Protein AF-A0A531L756-F1 (afdb_monomer_lite)

Structure (mmCIF, N/CA/C/O backbone):
data_AF-A0A531L756-F1
#
_entry.id   AF-A0A531L756-F1
#
loop_
_atom_site.group_PDB
_atom_site.id
_atom_site.type_symbol
_atom_site.label_atom_id
_atom_site.label_alt_id
_atom_site.label_comp_id
_atom_site.label_asym_id
_atom_site.label_entity_id
_atom_site.label_seq_id
_atom_site.pdbx_PDB_ins_code
_atom_site.Cartn_x
_atom_site.Cartn_y
_atom_site.Cartn_z
_atom_site.occupancy
_atom_site.B_iso_or_equiv
_atom_site.auth_seq_id
_atom_site.auth_comp_id
_atom_site.auth_asym_id
_atom_site.auth_atom_id
_atom_site.pdbx_PDB_model_num
ATOM 1 N N . GLY A 1 1 ? 31.153 -0.494 -8.918 1.00 75.88 1 GLY A N 1
ATOM 2 C CA . GLY A 1 1 ? 31.488 -1.679 -9.733 1.00 75.88 1 GLY A CA 1
ATOM 3 C C . GLY A 1 1 ? 30.294 -2.169 -10.527 1.00 75.88 1 GLY A C 1
ATOM 4 O O . GLY A 1 1 ? 30.307 -2.051 -11.740 1.00 75.88 1 GLY A O 1
ATOM 5 N N . TYR A 1 2 ? 29.250 -2.652 -9.847 1.00 81.06 2 TYR A N 1
ATOM 6 C CA . TYR A 1 2 ? 28.075 -3.278 -10.470 1.00 81.06 2 TYR A CA 1
ATOM 7 C C . TYR A 1 2 ? 27.358 -2.422 -11.533 1.00 81.06 2 TYR A C 1
ATOM 9 O O . TYR A 1 2 ? 27.098 -2.909 -12.623 1.00 81.06 2 TYR A O 1
ATOM 17 N N . ILE A 1 3 ? 27.128 -1.128 -11.275 1.00 80.00 3 ILE A N 1
ATOM 18 C CA . ILE A 1 3 ? 26.482 -0.232 -12.257 1.00 80.00 3 ILE A CA 1
ATOM 19 C C . ILE A 1 3 ? 27.326 -0.075 -13.533 1.00 80.00 3 ILE A C 1
ATOM 21 O O . ILE A 1 3 ? 26.791 -0.128 -14.631 1.00 80.00 3 ILE A O 1
ATOM 25 N N . ILE A 1 4 ? 28.651 0.051 -13.404 1.00 83.56 4 ILE A N 1
ATOM 26 C CA . ILE A 1 4 ? 29.558 0.151 -14.561 1.00 83.56 4 ILE A CA 1
ATOM 27 C C . ILE A 1 4 ? 29.550 -1.159 -15.361 1.00 83.56 4 ILE A C 1
ATOM 29 O O . ILE A 1 4 ? 29.521 -1.125 -16.584 1.00 83.56 4 ILE A O 1
ATOM 33 N N . TYR A 1 5 ? 29.520 -2.310 -14.682 1.00 85.50 5 TYR A N 1
ATOM 34 C CA . TYR A 1 5 ? 29.393 -3.616 -15.332 1.00 85.50 5 TYR A CA 1
ATOM 35 C C . TYR A 1 5 ? 28.082 -3.745 -16.130 1.00 85.50 5 TYR A C 1
ATOM 37 O O . TYR A 1 5 ? 28.117 -4.205 -17.269 1.00 85.50 5 TYR A O 1
ATOM 45 N N . LEU A 1 6 ? 26.948 -3.289 -15.581 1.00 83.19 6 LEU A N 1
ATOM 46 C CA . LEU A 1 6 ? 25.656 -3.284 -16.284 1.00 83.19 6 LEU A CA 1
ATOM 47 C C . LEU A 1 6 ? 25.657 -2.372 -17.518 1.00 83.19 6 LEU A C 1
ATOM 49 O O . LEU A 1 6 ? 25.156 -2.777 -18.561 1.00 83.19 6 LEU A O 1
ATOM 53 N N . ILE A 1 7 ? 26.278 -1.190 -17.421 1.00 81.56 7 ILE A N 1
ATOM 54 C CA . ILE A 1 7 ? 26.412 -0.250 -18.548 1.00 81.56 7 ILE A CA 1
ATOM 55 C C . ILE A 1 7 ? 27.275 -0.853 -19.664 1.00 81.56 7 ILE A C 1
ATOM 57 O O . ILE A 1 7 ? 26.930 -0.779 -20.838 1.00 81.56 7 ILE A O 1
ATOM 61 N N . VAL A 1 8 ? 28.398 -1.491 -19.314 1.00 83.94 8 VAL A N 1
ATOM 62 C CA . VAL A 1 8 ? 29.300 -2.111 -20.302 1.00 83.94 8 VAL A CA 1
ATOM 63 C C . VAL A 1 8 ? 28.673 -3.349 -20.953 1.00 83.94 8 VAL A C 1
ATOM 65 O O . VAL A 1 8 ? 28.942 -3.629 -22.117 1.00 83.94 8 VAL A O 1
ATOM 68 N N . THR A 1 9 ? 27.828 -4.085 -20.228 1.00 85.25 9 THR A N 1
ATOM 69 C CA . THR A 1 9 ? 27.108 -5.258 -20.756 1.00 85.25 9 THR A CA 1
ATOM 70 C C . THR A 1 9 ? 25.798 -4.902 -21.468 1.00 85.25 9 THR A C 1
ATOM 72 O O . THR A 1 9 ? 25.145 -5.801 -21.997 1.00 85.25 9 THR A O 1
ATOM 75 N N . GLY A 1 10 ? 25.412 -3.619 -21.509 1.00 73.81 10 GLY A N 1
ATOM 76 C CA . GLY A 1 10 ? 24.162 -3.150 -22.121 1.00 73.81 10 GLY A CA 1
ATOM 77 C C . GLY A 1 10 ? 22.898 -3.681 -21.433 1.00 73.81 10 GLY A C 1
ATOM 78 O O . GLY A 1 10 ? 21.836 -3.731 -22.045 1.00 73.81 10 GLY A O 1
ATOM 79 N N . GLN A 1 11 ? 23.022 -4.133 -20.183 1.00 75.94 11 GLN A N 1
ATOM 80 C CA . GLN A 1 11 ? 21.929 -4.627 -19.332 1.00 75.94 11 GLN A CA 1
ATOM 81 C C . GLN A 1 11 ? 21.411 -3.529 -18.391 1.00 75.94 11 GLN A C 1
ATOM 83 O O . GLN A 1 11 ? 20.701 -3.798 -17.422 1.00 75.94 11 GLN A O 1
ATOM 88 N N . ASP A 1 12 ? 21.823 -2.285 -18.608 1.00 75.69 12 ASP A N 1
ATOM 89 C CA . ASP A 1 12 ? 21.364 -1.165 -17.814 1.00 75.69 12 ASP A CA 1
ATOM 90 C C . ASP A 1 12 ? 19.990 -0.666 -18.303 1.00 75.69 12 ASP A C 1
ATOM 92 O O . ASP A 1 12 ? 19.703 -0.586 -19.493 1.00 75.69 12 ASP A O 1
ATOM 96 N N . HIS A 1 13 ? 19.125 -0.317 -17.352 1.00 75.31 13 HIS A N 1
ATOM 97 C CA . HIS A 1 13 ? 17.761 0.162 -17.609 1.00 75.31 13 HIS A CA 1
ATOM 98 C C . HIS A 1 13 ? 17.637 1.692 -17.497 1.00 75.31 13 HIS A C 1
ATOM 100 O O . HIS A 1 13 ? 16.560 2.207 -17.209 1.00 75.31 13 HIS A O 1
ATOM 106 N N . PHE A 1 14 ? 18.749 2.421 -17.641 1.00 71.56 14 PHE A N 1
ATOM 107 C CA . PHE A 1 14 ? 18.778 3.885 -17.519 1.00 71.56 14 PHE A CA 1
ATOM 108 C C . PHE A 1 14 ? 19.421 4.579 -18.724 1.00 71.56 14 PHE A C 1
ATOM 110 O O . PHE A 1 14 ? 18.977 5.664 -19.094 1.00 71.56 14 PHE A O 1
ATOM 117 N N . VAL A 1 15 ? 20.467 3.991 -19.311 1.00 69.06 15 VAL A N 1
ATOM 118 C CA . VAL A 1 15 ? 21.233 4.538 -20.443 1.00 69.06 15 VAL A CA 1
ATOM 119 C C . VAL A 1 15 ? 20.936 3.762 -21.732 1.00 69.06 15 VAL A C 1
ATOM 121 O O . VAL A 1 15 ? 20.812 4.385 -22.783 1.00 69.06 15 VAL A O 1
ATOM 124 N N . ALA A 1 16 ? 20.780 2.435 -21.666 1.00 66.19 16 ALA A N 1
ATOM 125 C CA . ALA A 1 16 ? 20.505 1.569 -22.817 1.00 66.19 16 ALA A CA 1
ATOM 126 C C . ALA A 1 16 ? 19.004 1.314 -23.093 1.00 66.19 16 ALA A C 1
ATOM 128 O O . ALA A 1 16 ? 18.659 0.783 -24.150 1.00 66.19 16 ALA A O 1
ATOM 129 N N . SER A 1 17 ? 18.103 1.683 -22.176 1.00 69.75 17 SER A N 1
ATOM 130 C CA . SER A 1 17 ? 16.648 1.469 -22.286 1.00 69.75 17 SER A CA 1
ATOM 131 C C . SER A 1 17 ? 15.895 2.586 -23.016 1.00 69.75 17 SER A C 1
ATOM 133 O O . SER A 1 17 ? 16.421 3.665 -23.291 1.00 69.75 17 SER A O 1
ATOM 135 N N . SER A 1 18 ? 14.612 2.339 -23.303 1.00 78.94 18 SER A N 1
ATOM 136 C CA . SER A 1 18 ? 13.724 3.330 -23.911 1.00 78.94 18 SER A CA 1
ATOM 137 C C . SER A 1 18 ? 13.472 4.526 -22.980 1.00 78.94 18 SER A C 1
ATOM 139 O O . SER A 1 18 ? 13.461 4.395 -21.753 1.00 78.94 18 SER A O 1
ATOM 141 N N . LEU A 1 19 ? 13.198 5.701 -23.560 1.00 81.00 19 LEU A N 1
ATOM 142 C CA . LEU A 1 19 ? 12.846 6.913 -22.803 1.00 81.00 19 LEU A CA 1
ATOM 143 C C . LEU A 1 19 ? 11.614 6.695 -21.897 1.00 81.00 19 LEU A C 1
ATOM 145 O O . LEU A 1 19 ? 11.482 7.334 -20.853 1.00 81.00 19 LEU A O 1
ATOM 149 N N . SER A 1 20 ? 10.726 5.778 -22.293 1.00 83.50 20 SER A N 1
ATOM 150 C CA . SER A 1 20 ? 9.536 5.378 -21.543 1.00 83.50 20 SER A CA 1
ATOM 151 C C . SER A 1 20 ? 9.881 4.649 -20.245 1.00 83.50 20 SER A C 1
ATOM 153 O O . SER A 1 20 ? 9.291 4.959 -19.212 1.00 83.50 20 SER A O 1
ATOM 155 N N . ASP A 1 21 ? 10.862 3.745 -20.261 1.00 84.94 21 ASP A N 1
ATOM 156 C CA . ASP A 1 21 ? 11.267 2.988 -19.069 1.00 84.94 21 ASP A CA 1
ATOM 157 C C . ASP A 1 21 ? 11.898 3.912 -18.027 1.00 84.94 21 ASP A C 1
ATOM 159 O O . ASP A 1 21 ? 11.534 3.880 -16.851 1.00 84.94 21 ASP A O 1
ATOM 163 N N . THR A 1 22 ? 12.771 4.819 -18.471 1.00 86.00 22 THR A N 1
ATOM 164 C CA . THR A 1 22 ? 13.379 5.833 -17.602 1.00 86.00 22 THR A CA 1
ATOM 165 C C . THR A 1 22 ? 12.318 6.753 -16.992 1.00 86.00 22 THR A C 1
ATOM 167 O O . THR A 1 22 ? 12.380 7.062 -15.800 1.00 86.00 22 THR A O 1
ATOM 170 N N . ALA A 1 23 ? 11.306 7.158 -17.768 1.00 88.44 23 ALA A N 1
ATOM 171 C CA . ALA A 1 23 ? 10.198 7.966 -17.261 1.00 88.44 23 ALA A CA 1
ATOM 172 C C . ALA A 1 23 ? 9.356 7.214 -16.213 1.00 88.44 23 ALA A C 1
ATOM 174 O O . ALA A 1 23 ? 9.004 7.796 -15.186 1.00 88.44 23 ALA A O 1
ATOM 175 N N . LEU A 1 24 ? 9.075 5.923 -16.429 1.00 89.06 24 LEU A N 1
ATOM 176 C CA . LEU A 1 24 ? 8.375 5.073 -15.460 1.00 89.06 2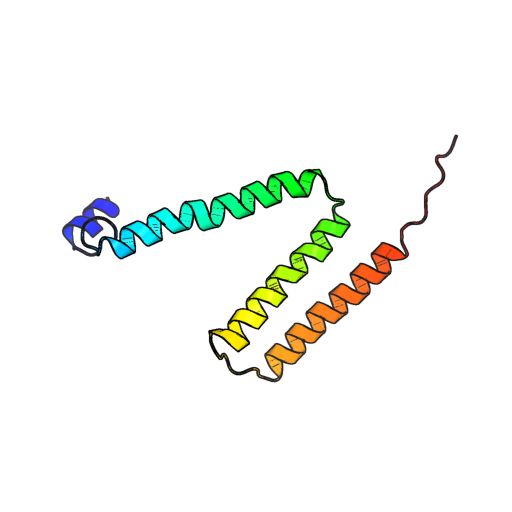4 LEU A CA 1
ATOM 177 C C . LEU A 1 24 ? 9.186 4.904 -14.168 1.00 89.06 24 LEU A C 1
ATOM 179 O O . LEU A 1 24 ? 8.634 5.061 -13.080 1.00 89.06 24 LEU A O 1
ATOM 183 N N . LEU A 1 25 ? 10.497 4.662 -14.273 1.00 88.56 25 LEU A N 1
ATOM 184 C CA . LEU A 1 25 ? 11.397 4.525 -13.122 1.00 88.56 25 LEU A CA 1
ATOM 185 C C . LEU A 1 25 ? 11.458 5.803 -12.280 1.00 88.56 25 LEU A C 1
ATOM 187 O O . LEU A 1 25 ? 11.372 5.737 -11.053 1.00 88.56 25 LEU A O 1
ATOM 191 N N . ILE A 1 26 ? 11.556 6.970 -12.924 1.00 89.94 26 ILE A N 1
ATOM 192 C CA . ILE A 1 26 ? 11.481 8.262 -12.230 1.00 89.94 26 ILE A CA 1
ATOM 193 C C . ILE A 1 26 ? 10.089 8.443 -11.605 1.00 89.94 26 ILE A C 1
ATOM 195 O O . ILE A 1 26 ? 9.987 8.874 -10.456 1.00 89.94 26 ILE A O 1
ATOM 199 N N . GLY A 1 27 ? 9.025 8.069 -12.322 1.00 92.12 27 GLY A N 1
ATOM 200 C CA . GLY A 1 27 ? 7.631 8.163 -11.878 1.00 92.12 27 GLY A CA 1
ATOM 201 C C . GLY A 1 27 ? 7.292 7.312 -10.648 1.00 92.12 27 GLY A C 1
ATOM 202 O O . GLY A 1 27 ? 6.482 7.740 -9.823 1.00 92.12 27 GLY A O 1
ATOM 203 N N . CYS A 1 28 ? 7.952 6.165 -10.455 1.00 91.50 28 CYS A N 1
ATOM 204 C CA . CYS A 1 28 ? 7.792 5.327 -9.259 1.00 91.50 28 CYS A CA 1
ATOM 205 C C . CYS A 1 28 ? 8.052 6.100 -7.955 1.00 91.50 28 CYS A C 1
ATOM 207 O O . CYS A 1 28 ? 7.383 5.852 -6.946 1.00 91.50 28 CYS A O 1
ATOM 209 N N . GLY A 1 29 ? 8.984 7.061 -7.977 1.00 93.94 29 GLY A N 1
ATOM 210 C CA . GLY A 1 29 ? 9.305 7.911 -6.832 1.00 93.94 29 GLY A CA 1
ATOM 211 C C . GLY A 1 29 ? 8.093 8.727 -6.367 1.00 93.94 29 GLY A C 1
ATOM 212 O O . GLY A 1 29 ? 7.587 8.470 -5.274 1.00 93.94 29 GLY A O 1
ATOM 213 N N . PRO A 1 30 ? 7.579 9.671 -7.177 1.00 95.62 30 PRO A N 1
ATOM 214 C CA . PRO A 1 30 ? 6.386 10.450 -6.852 1.00 95.62 30 PRO A CA 1
ATOM 215 C C . PRO A 1 30 ? 5.149 9.597 -6.554 1.00 95.62 30 PRO A C 1
ATOM 217 O O . PRO A 1 30 ? 4.461 9.867 -5.570 1.00 95.62 30 PRO A O 1
ATOM 220 N N . VAL A 1 31 ? 4.892 8.547 -7.346 1.00 95.38 31 VAL A N 1
ATOM 221 C CA . VAL A 1 31 ? 3.740 7.645 -7.153 1.00 95.38 31 VAL A CA 1
ATOM 222 C C . VAL A 1 31 ? 3.753 6.996 -5.766 1.00 95.38 31 VAL A C 1
ATOM 224 O O . VAL A 1 31 ? 2.692 6.786 -5.189 1.00 95.38 31 VAL A O 1
ATOM 227 N N . THR A 1 32 ? 4.933 6.735 -5.197 1.00 93.00 32 THR A N 1
ATOM 228 C CA . THR A 1 32 ? 5.069 6.156 -3.852 1.00 93.00 32 THR A CA 1
ATOM 229 C C . THR A 1 32 ? 5.154 7.228 -2.764 1.00 93.00 32 THR A C 1
ATOM 231 O O . THR A 1 32 ? 4.494 7.136 -1.729 1.00 93.00 32 THR A O 1
ATOM 234 N N . ALA A 1 33 ? 5.958 8.269 -2.983 1.00 94.81 33 ALA A N 1
ATOM 235 C CA . ALA A 1 33 ? 6.236 9.294 -1.985 1.00 94.81 33 ALA A CA 1
ATOM 236 C C . ALA A 1 33 ? 5.007 10.159 -1.678 1.00 94.81 33 ALA A C 1
ATOM 238 O O . ALA A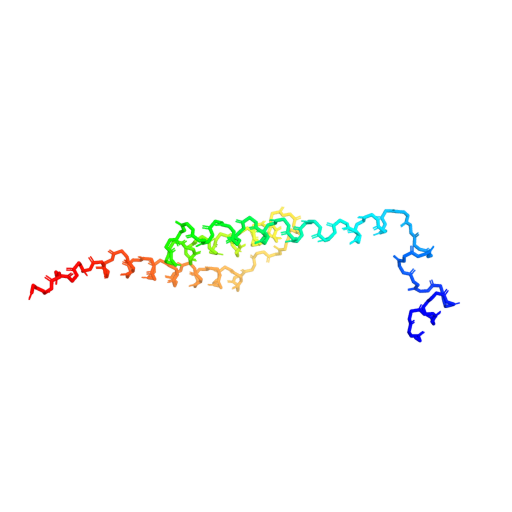 1 33 ? 4.764 10.476 -0.516 1.00 94.81 33 ALA A O 1
ATOM 239 N N . ILE A 1 34 ? 4.207 10.519 -2.688 1.00 95.81 34 ILE A N 1
ATOM 240 C CA . ILE A 1 34 ? 3.047 11.401 -2.504 1.00 95.81 34 ILE A CA 1
ATOM 241 C C . ILE A 1 34 ? 1.991 10.753 -1.591 1.00 95.81 34 ILE A C 1
ATOM 243 O O . ILE A 1 34 ? 1.640 11.378 -0.586 1.00 95.81 34 ILE A O 1
ATOM 247 N N . PRO A 1 35 ? 1.513 9.514 -1.839 1.00 89.94 35 PRO A N 1
ATOM 248 C CA . PRO A 1 35 ? 0.571 8.858 -0.934 1.00 89.94 35 PRO A CA 1
ATOM 249 C C . PRO A 1 35 ? 1.120 8.689 0.484 1.00 89.94 35 PRO A C 1
ATOM 251 O O . PRO A 1 35 ? 0.385 8.908 1.445 1.00 89.94 35 PRO A O 1
ATOM 254 N N . LEU A 1 36 ? 2.407 8.351 0.631 1.00 91.94 36 LEU A N 1
ATOM 255 C CA . LEU A 1 36 ? 3.040 8.203 1.945 1.00 91.94 36 LEU A CA 1
ATOM 256 C C . LEU A 1 36 ? 3.095 9.527 2.715 1.00 91.94 36 LEU A C 1
ATOM 258 O O . LEU A 1 36 ? 2.803 9.549 3.910 1.00 91.94 36 LEU A O 1
ATOM 262 N N . LEU A 1 37 ? 3.422 10.632 2.042 1.00 94.19 37 LE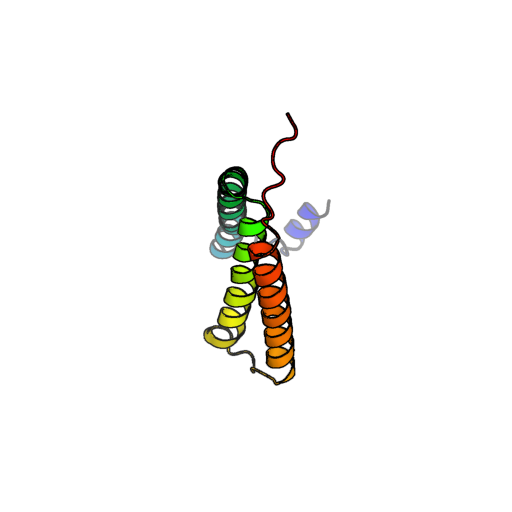U A N 1
ATOM 263 C CA . LEU A 1 37 ? 3.424 11.965 2.647 1.00 94.19 37 LEU A CA 1
ATOM 264 C C . LEU A 1 37 ? 2.010 12.388 3.058 1.00 94.19 37 LEU A C 1
ATOM 266 O O . LEU A 1 37 ? 1.808 12.819 4.194 1.00 94.19 37 LEU A O 1
ATOM 270 N N . LEU A 1 38 ? 1.019 12.210 2.176 1.00 90.62 38 LEU A N 1
ATOM 271 C CA . LEU A 1 38 ? -0.389 12.497 2.472 1.00 90.62 38 LEU A CA 1
ATOM 272 C C . LEU A 1 38 ? -0.898 11.670 3.659 1.00 90.62 38 LEU A C 1
ATOM 274 O O . LEU A 1 38 ? -1.523 12.218 4.568 1.00 90.62 38 LEU A O 1
ATOM 278 N N . PHE A 1 39 ? -0.581 10.374 3.691 1.00 87.50 39 PHE A N 1
ATOM 279 C CA . PHE A 1 39 ? -0.892 9.501 4.818 1.00 87.50 39 PHE A CA 1
ATOM 280 C C . PHE A 1 39 ? -0.207 9.977 6.102 1.00 87.50 39 PHE A C 1
ATOM 282 O O . PHE A 1 39 ? -0.861 10.077 7.134 1.00 87.50 39 PHE A O 1
ATOM 289 N N . GLY A 1 40 ? 1.081 10.327 6.048 1.00 88.38 40 GLY A N 1
ATOM 290 C CA . GLY A 1 40 ? 1.834 10.818 7.202 1.00 88.38 40 GLY A CA 1
ATOM 291 C C . GLY A 1 40 ? 1.261 12.110 7.792 1.00 88.38 40 GLY A C 1
ATOM 292 O O . GLY A 1 40 ? 1.231 12.268 9.014 1.00 88.38 40 GLY A O 1
ATOM 293 N N . PHE A 1 41 ? 0.758 13.018 6.952 1.00 90.19 41 PHE A N 1
ATOM 294 C CA . PHE A 1 41 ? 0.047 14.209 7.416 1.00 90.19 41 PHE A CA 1
ATOM 295 C C . PHE A 1 41 ? -1.336 13.867 7.982 1.00 90.19 41 PHE A C 1
ATOM 297 O O . PHE A 1 41 ? -1.651 14.289 9.093 1.00 90.19 41 PHE A O 1
ATOM 304 N N . GLY A 1 42 ? -2.136 13.062 7.278 1.00 84.38 42 GLY A N 1
ATOM 305 C CA . GLY A 1 42 ? -3.484 12.677 7.712 1.00 84.38 42 GLY A CA 1
ATOM 306 C C . GLY A 1 42 ? -3.504 11.834 8.990 1.00 84.38 42 GLY A C 1
ATOM 307 O O . GLY A 1 42 ? -4.359 12.030 9.852 1.00 84.38 42 GLY A O 1
ATOM 308 N N . ALA A 1 43 ? -2.522 10.950 9.175 1.00 85.62 43 ALA A N 1
ATOM 309 C CA . ALA A 1 43 ? -2.400 10.088 10.347 1.00 85.62 43 ALA A CA 1
ATOM 310 C C . ALA A 1 43 ? -2.240 10.881 11.654 1.00 85.62 43 ALA A C 1
ATOM 312 O O . ALA A 1 43 ? -2.692 10.427 12.700 1.00 85.62 43 ALA A O 1
ATOM 313 N N . LYS A 1 44 ? -1.662 12.089 11.610 1.00 85.12 44 LYS A N 1
ATOM 314 C CA . LYS A 1 44 ? -1.545 12.961 12.792 1.00 85.12 44 LYS A CA 1
ATOM 315 C C . LYS A 1 44 ? -2.889 13.537 13.248 1.00 85.12 44 LYS A C 1
ATOM 317 O O . LYS A 1 44 ? -3.009 13.938 14.401 1.00 85.12 44 LYS A O 1
ATOM 322 N N . LEU A 1 45 ? -3.880 13.598 12.356 1.00 83.25 45 LEU A N 1
ATOM 323 C CA . LEU A 1 45 ? -5.203 14.171 12.623 1.00 83.25 45 LEU A CA 1
ATOM 324 C C . LEU A 1 45 ? -6.253 13.103 12.966 1.00 83.25 45 LEU A C 1
ATOM 326 O O . LEU A 1 45 ? -7.342 13.435 13.435 1.00 83.25 45 LEU A O 1
ATOM 330 N N . LEU A 1 46 ? -5.949 11.824 12.738 1.00 83.19 46 LEU A N 1
ATOM 331 C CA . LEU A 1 46 ? -6.883 10.721 12.925 1.00 83.19 46 LEU A CA 1
ATOM 332 C C . LEU A 1 46 ? -6.560 9.928 14.191 1.00 83.19 46 LEU A C 1
ATOM 334 O O . LEU A 1 46 ? -5.408 9.735 14.571 1.00 83.19 46 LEU A O 1
ATOM 338 N N . ARG A 1 47 ? -7.602 9.406 14.842 1.00 80.50 47 ARG A N 1
ATOM 339 C CA . ARG A 1 47 ? -7.419 8.436 15.928 1.00 80.50 47 ARG A CA 1
ATOM 340 C C . ARG A 1 47 ? -6.830 7.150 15.345 1.00 80.50 47 ARG A C 1
ATOM 342 O O . ARG A 1 47 ? -7.260 6.717 14.277 1.00 80.50 47 ARG A O 1
ATOM 349 N N . LEU A 1 48 ? -5.924 6.499 16.080 1.00 77.75 48 LEU A N 1
ATOM 350 C CA . LEU A 1 48 ? -5.267 5.240 15.677 1.00 77.75 48 LEU A CA 1
ATOM 351 C C . LEU A 1 48 ? -6.260 4.182 15.170 1.00 77.75 48 LEU A C 1
ATOM 353 O O . LEU A 1 48 ? -6.012 3.443 14.225 1.00 77.75 48 LEU A O 1
ATOM 357 N N . SER A 1 49 ? -7.422 4.157 15.795 1.00 76.69 49 SER A N 1
ATOM 358 C CA . SER A 1 49 ? -8.494 3.220 15.536 1.00 76.69 49 SER A CA 1
ATOM 359 C C . SER A 1 49 ? -9.273 3.528 14.242 1.00 76.69 49 SER A C 1
ATOM 361 O O . SER A 1 49 ? -9.668 2.612 13.527 1.00 76.69 49 SER A O 1
ATOM 363 N N . THR A 1 50 ? -9.387 4.804 13.853 1.00 78.56 50 THR A N 1
ATOM 364 C CA . THR A 1 50 ? -9.874 5.217 12.523 1.00 78.56 50 THR A CA 1
ATOM 365 C C . THR A 1 50 ? -8.865 4.863 11.433 1.00 78.56 50 THR A C 1
ATOM 367 O O . THR A 1 50 ? -9.257 4.357 10.386 1.00 78.56 50 THR A O 1
ATOM 370 N N . ILE A 1 51 ? -7.568 5.073 11.691 1.00 83.06 51 ILE A N 1
ATOM 371 C CA . ILE A 1 51 ? -6.489 4.715 10.755 1.00 83.06 51 ILE A CA 1
ATOM 372 C C . ILE A 1 51 ? -6.512 3.212 10.468 1.00 83.06 51 ILE A C 1
ATOM 374 O O . ILE A 1 51 ? -6.467 2.817 9.306 1.00 83.06 51 ILE A O 1
ATOM 378 N N . GLY A 1 52 ? -6.644 2.390 11.514 1.00 77.56 52 GLY A N 1
ATOM 379 C CA . GLY A 1 52 ? -6.746 0.938 11.385 1.00 77.56 52 GLY A CA 1
ATOM 380 C C . GLY A 1 52 ? -7.893 0.514 10.470 1.00 77.56 52 GLY A C 1
ATOM 381 O O . GLY A 1 52 ? -7.668 -0.275 9.563 1.00 77.56 52 GLY A O 1
ATOM 382 N N . ILE A 1 53 ? -9.089 1.092 10.634 1.00 77.31 53 ILE A N 1
ATOM 383 C CA . ILE A 1 53 ? -10.242 0.804 9.762 1.00 77.31 53 ILE A CA 1
ATOM 384 C C . ILE A 1 53 ? -9.967 1.233 8.312 1.00 77.31 53 ILE A C 1
ATOM 386 O O . ILE A 1 53 ? -10.240 0.470 7.387 1.00 77.31 53 ILE A O 1
ATOM 390 N N . MET A 1 54 ? -9.390 2.420 8.091 1.00 81.31 54 MET A N 1
ATOM 391 C CA . MET A 1 54 ? -9.098 2.911 6.737 1.00 81.31 54 MET A CA 1
ATOM 392 C C . MET A 1 54 ? -8.075 2.048 5.990 1.00 81.31 54 MET A C 1
ATOM 394 O O . MET A 1 54 ? -8.167 1.919 4.771 1.00 81.31 54 MET A O 1
ATOM 398 N N . GLN A 1 55 ? -7.133 1.412 6.692 1.00 81.81 55 GLN A N 1
ATOM 399 C CA . GLN A 1 55 ? -6.151 0.526 6.062 1.00 81.81 55 GLN A CA 1
ATOM 400 C C . GLN A 1 55 ? -6.779 -0.726 5.434 1.00 81.81 55 GLN A C 1
ATOM 402 O O . GLN A 1 55 ? -6.206 -1.263 4.491 1.00 81.81 55 GLN A O 1
ATOM 407 N N . TYR A 1 56 ? -7.976 -1.150 5.855 1.00 77.06 56 TYR A N 1
ATOM 408 C CA . TYR A 1 56 ? -8.684 -2.280 5.233 1.00 77.06 56 TYR A CA 1
ATOM 409 C C . TYR A 1 56 ? -9.298 -1.956 3.862 1.00 77.06 56 TYR A C 1
ATOM 411 O O . TYR A 1 56 ? -9.680 -2.860 3.114 1.00 77.06 56 TYR A O 1
ATOM 419 N N . ILE A 1 57 ? -9.328 -0.679 3.474 1.00 82.62 57 ILE A N 1
ATOM 420 C CA . ILE A 1 57 ? -9.686 -0.285 2.109 1.00 82.62 57 ILE A CA 1
ATOM 421 C C . ILE A 1 57 ? -8.614 -0.782 1.125 1.00 82.62 57 ILE A C 1
ATOM 423 O O . ILE A 1 57 ? -8.954 -1.244 0.040 1.00 82.62 57 ILE A O 1
ATOM 427 N N . ALA A 1 58 ? -7.334 -0.768 1.514 1.00 86.00 58 ALA A N 1
ATOM 428 C CA . ALA A 1 58 ? -6.228 -1.192 0.657 1.00 86.00 58 ALA A CA 1
ATOM 429 C C . ALA A 1 58 ? -6.342 -2.653 0.168 1.00 86.00 58 ALA A C 1
ATOM 431 O O . ALA A 1 58 ? -6.354 -2.846 -1.049 1.00 86.00 58 ALA A O 1
ATOM 432 N N . PRO A 1 59 ? -6.495 -3.682 1.032 1.00 83.56 59 PRO A N 1
ATOM 433 C CA . PRO A 1 59 ? -6.671 -5.058 0.565 1.00 83.56 59 PRO A CA 1
ATOM 434 C C . PRO A 1 59 ? -7.946 -5.237 -0.271 1.00 83.56 59 PRO A C 1
ATOM 436 O O . PRO A 1 59 ? -7.956 -6.061 -1.180 1.00 83.56 59 PRO A O 1
ATOM 439 N N . THR A 1 60 ? -8.993 -4.437 -0.035 1.00 86.38 60 THR A N 1
ATOM 440 C CA . THR A 1 60 ? -10.215 -4.459 -0.856 1.00 86.38 60 THR A CA 1
ATOM 441 C C . THR A 1 60 ? -9.961 -3.912 -2.260 1.00 86.38 60 THR A C 1
ATOM 443 O O . THR A 1 60 ? -10.353 -4.539 -3.238 1.00 86.38 60 THR A O 1
ATOM 446 N N . ILE A 1 61 ? -9.264 -2.778 -2.381 1.00 89.62 61 ILE A N 1
ATOM 447 C CA . ILE A 1 61 ? -8.891 -2.206 -3.682 1.00 89.62 61 ILE A CA 1
ATOM 448 C C . ILE A 1 61 ? -7.970 -3.163 -4.443 1.00 89.62 61 ILE A C 1
ATOM 450 O O . ILE A 1 61 ? -8.212 -3.417 -5.618 1.00 89.62 61 ILE A O 1
ATOM 454 N N . VAL A 1 62 ? -6.955 -3.735 -3.787 1.00 88.25 62 VAL A N 1
ATOM 455 C CA . VAL A 1 62 ? -6.041 -4.706 -4.417 1.00 88.25 62 VAL A CA 1
ATOM 456 C C . VAL A 1 62 ? -6.805 -5.930 -4.920 1.00 88.25 62 VAL A C 1
ATOM 458 O O . VAL A 1 62 ? -6.589 -6.363 -6.049 1.00 88.25 62 VAL A O 1
ATOM 461 N N . PHE A 1 63 ? -7.738 -6.450 -4.122 1.00 86.06 63 PHE A N 1
ATOM 462 C CA . PHE A 1 63 ? -8.607 -7.550 -4.527 1.00 86.06 63 PHE A CA 1
ATOM 463 C C . PHE A 1 63 ? -9.468 -7.197 -5.751 1.00 86.06 63 PHE A C 1
ATOM 465 O O . PHE A 1 63 ? -9.515 -7.959 -6.714 1.00 86.06 63 PHE A O 1
ATOM 472 N N . LEU A 1 64 ? -10.112 -6.025 -5.746 1.00 88.62 64 LEU A N 1
ATOM 473 C CA . LEU A 1 64 ? -10.921 -5.565 -6.875 1.00 88.62 64 LEU A CA 1
ATOM 474 C C . LEU A 1 64 ? -10.078 -5.378 -8.138 1.00 88.62 64 LEU A C 1
ATOM 476 O O . LEU A 1 64 ? -10.521 -5.761 -9.212 1.00 88.62 64 LEU A O 1
ATOM 480 N N . ILE A 1 65 ? -8.862 -4.844 -8.022 1.00 89.94 65 ILE A N 1
ATOM 481 C CA . ILE A 1 65 ? -7.925 -4.731 -9.147 1.00 89.94 65 ILE A CA 1
ATOM 482 C C . ILE A 1 65 ? -7.562 -6.126 -9.680 1.00 89.94 65 ILE A C 1
ATOM 484 O O . ILE A 1 65 ? -7.620 -6.347 -10.887 1.00 89.94 65 ILE A O 1
ATOM 488 N N . ALA A 1 66 ? -7.246 -7.082 -8.803 1.00 87.19 66 ALA A N 1
ATOM 489 C CA . ALA A 1 66 ? -6.913 -8.449 -9.205 1.00 87.19 66 ALA A CA 1
ATOM 490 C C . ALA A 1 66 ? -8.048 -9.119 -9.999 1.00 87.19 66 ALA A C 1
ATOM 492 O O . ALA A 1 66 ? -7.810 -9.676 -11.068 1.00 87.19 66 ALA A O 1
ATOM 493 N N . VAL A 1 67 ? -9.289 -9.013 -9.521 1.00 86.88 67 VAL A N 1
ATOM 494 C CA . VAL A 1 67 ? -10.438 -9.679 -10.156 1.00 86.88 67 VAL A CA 1
ATOM 495 C C . VAL A 1 67 ? -10.969 -8.903 -11.364 1.00 86.88 67 VAL A C 1
ATOM 497 O O . VAL A 1 67 ? -11.237 -9.501 -12.401 1.00 86.88 67 VAL A O 1
ATOM 500 N N . LEU A 1 68 ? -11.137 -7.581 -11.256 1.00 89.44 68 LEU A N 1
ATOM 501 C CA . LEU A 1 68 ? -11.790 -6.771 -12.293 1.00 89.44 68 LEU A CA 1
ATOM 502 C C . LEU A 1 68 ? -10.837 -6.323 -13.405 1.00 89.44 68 LEU A C 1
ATOM 504 O O . LEU A 1 68 ? -11.276 -6.187 -14.542 1.00 89.44 68 LEU A O 1
ATOM 508 N N . ILE A 1 69 ? -9.567 -6.051 -13.082 1.00 91.06 69 ILE A N 1
ATOM 509 C CA . ILE A 1 69 ? -8.586 -5.531 -14.050 1.00 91.06 69 ILE A CA 1
ATOM 510 C C . ILE A 1 69 ? -7.699 -6.656 -14.575 1.00 91.06 69 ILE A C 1
ATOM 512 O O . ILE A 1 69 ? -7.552 -6.794 -15.786 1.00 91.06 69 ILE A O 1
ATOM 516 N N . PHE A 1 70 ? -7.118 -7.465 -13.685 1.00 88.31 70 PHE A N 1
ATOM 517 C CA . PHE A 1 70 ? -6.233 -8.562 -14.094 1.00 88.31 70 PHE A CA 1
ATOM 518 C C . PHE A 1 70 ? -6.981 -9.846 -14.470 1.00 88.31 70 PHE A C 1
ATOM 520 O O . PHE A 1 70 ? -6.387 -10.730 -15.081 1.00 88.31 70 PHE A O 1
ATOM 527 N N . GLY A 1 71 ? -8.278 -9.944 -14.154 1.00 84.75 71 GLY A N 1
ATOM 528 C CA . GLY A 1 71 ? -9.094 -11.110 -14.497 1.00 84.75 71 GLY A CA 1
ATOM 529 C C . GLY A 1 71 ? -8.653 -12.392 -13.789 1.00 84.75 71 GLY A C 1
ATOM 530 O O . GLY A 1 71 ? -8.927 -13.483 -14.286 1.00 84.75 71 GLY A O 1
ATOM 531 N N . GLU A 1 72 ? -7.953 -12.275 -12.655 1.00 83.06 72 GLU A N 1
ATOM 532 C CA . GLU A 1 72 ? -7.503 -13.425 -11.871 1.00 83.06 72 GLU A CA 1
ATOM 533 C C . GLU A 1 72 ? -8.710 -14.291 -11.473 1.00 83.06 72 GLU A C 1
ATOM 535 O O . GLU A 1 72 ? -9.717 -13.756 -10.985 1.00 83.06 72 GLU A O 1
ATOM 540 N N . PRO A 1 73 ? -8.642 -15.624 -11.664 1.00 80.81 73 PRO A N 1
ATOM 541 C CA . PRO A 1 73 ? -9.756 -16.504 -11.361 1.00 80.81 73 PRO A CA 1
ATOM 542 C C . PRO A 1 73 ? -10.114 -16.391 -9.880 1.00 80.81 73 PRO A C 1
ATOM 544 O O . PRO A 1 73 ? -9.337 -16.745 -8.988 1.00 80.81 73 PRO A O 1
ATOM 547 N N . PHE A 1 74 ? -11.327 -15.903 -9.621 1.00 78.75 74 PHE A N 1
ATOM 548 C CA . PHE A 1 74 ? -11.861 -15.797 -8.274 1.00 78.75 74 PHE A CA 1
ATOM 549 C C . PHE A 1 74 ? -12.237 -17.189 -7.757 1.00 78.75 74 PHE A C 1
ATOM 551 O O . PHE A 1 74 ? -13.363 -17.665 -7.908 1.00 78.75 74 PHE A O 1
ATOM 558 N N . GLY A 1 75 ? -11.243 -17.871 -7.195 1.00 84.31 75 GLY A N 1
ATOM 559 C CA . GLY A 1 75 ? -11.387 -19.190 -6.607 1.00 84.31 75 GLY A CA 1
ATOM 560 C C . GLY A 1 75 ? -11.988 -19.156 -5.202 1.00 84.31 75 GLY A C 1
ATOM 561 O O . GLY A 1 75 ? -12.027 -18.137 -4.507 1.00 84.31 75 GLY A O 1
ATOM 562 N N . SER A 1 76 ? -12.423 -20.330 -4.750 1.00 82.69 76 SER A N 1
ATOM 563 C CA . SER A 1 76 ? -13.001 -20.535 -3.419 1.00 82.69 76 SER A CA 1
ATOM 564 C C . SER A 1 76 ? -12.033 -20.135 -2.298 1.00 82.69 76 SER A C 1
ATOM 566 O O . SER A 1 76 ? -12.454 -19.597 -1.278 1.00 82.69 76 SER A O 1
ATOM 568 N N . THR A 1 77 ? -10.729 -20.339 -2.499 1.00 86.75 77 THR A N 1
ATOM 569 C CA . THR A 1 77 ? -9.686 -19.993 -1.524 1.00 86.75 77 THR A CA 1
ATOM 570 C C . THR A 1 77 ? -9.589 -18.483 -1.300 1.00 86.75 77 THR A C 1
ATOM 572 O O . THR A 1 77 ? -9.543 -18.038 -0.153 1.00 86.75 77 THR A O 1
ATOM 575 N N . GLN A 1 78 ? -9.610 -17.681 -2.371 1.00 84.00 78 GLN A N 1
ATOM 576 C CA . GLN A 1 78 ? -9.576 -16.218 -2.289 1.00 84.00 78 GLN A CA 1
ATOM 577 C C . GLN A 1 78 ? -10.846 -15.677 -1.622 1.00 84.00 78 GLN A C 1
ATOM 579 O O . GLN A 1 78 ? -10.762 -14.776 -0.790 1.00 84.00 78 GLN A O 1
ATOM 584 N N . ALA A 1 79 ? -12.007 -16.265 -1.929 1.00 83.88 79 ALA A N 1
ATOM 585 C CA . ALA A 1 79 ? -13.280 -15.904 -1.309 1.00 83.88 79 ALA A CA 1
ATOM 586 C C . ALA A 1 79 ? -13.280 -16.147 0.209 1.00 83.88 79 ALA A C 1
ATOM 588 O O . ALA A 1 79 ? -13.698 -15.280 0.977 1.00 83.88 79 ALA A O 1
ATOM 589 N N . ILE A 1 80 ? -12.767 -17.302 0.650 1.00 88.81 80 ILE A N 1
ATOM 590 C CA . ILE A 1 80 ? -12.650 -17.638 2.075 1.00 88.81 80 ILE A CA 1
ATOM 591 C C . ILE A 1 80 ? -11.673 -16.685 2.769 1.00 88.81 80 ILE A C 1
ATOM 593 O O . ILE A 1 80 ? -12.005 -16.132 3.816 1.00 88.81 80 ILE A O 1
ATOM 597 N N . ALA A 1 81 ? -10.497 -16.447 2.180 1.00 87.06 81 ALA A N 1
ATOM 598 C CA . ALA A 1 81 ? -9.510 -15.523 2.736 1.00 87.06 81 ALA A CA 1
ATOM 599 C C . ALA A 1 81 ? -10.085 -14.104 2.884 1.00 87.06 81 ALA A C 1
ATOM 601 O O . ALA A 1 81 ? -9.963 -13.492 3.945 1.00 87.06 81 ALA A O 1
ATOM 602 N N . PHE A 1 82 ? -10.780 -13.610 1.857 1.00 84.12 82 PHE A N 1
ATOM 603 C CA . PHE A 1 82 ? -11.437 -12.307 1.892 1.00 84.12 82 PHE A CA 1
ATOM 604 C C . PHE A 1 82 ? -12.534 -12.245 2.965 1.00 84.12 82 PHE A C 1
ATOM 606 O O . PHE A 1 82 ? -12.580 -11.295 3.748 1.00 84.12 82 PHE A O 1
ATOM 613 N N . GLY A 1 83 ? -13.366 -13.287 3.067 1.00 88.44 83 GLY A N 1
ATOM 614 C CA . GLY A 1 83 ? -14.395 -13.399 4.100 1.00 88.44 83 GLY A CA 1
ATOM 615 C C . GLY A 1 83 ? -13.823 -13.380 5.521 1.00 88.44 83 GLY A C 1
ATOM 616 O O . GLY A 1 83 ? -14.351 -12.679 6.382 1.00 88.44 83 GLY A O 1
ATOM 617 N N . LEU A 1 84 ? -12.711 -14.083 5.765 1.00 89.19 84 LEU A N 1
ATOM 618 C CA . LEU A 1 84 ? -12.030 -14.089 7.065 1.00 89.19 84 LEU A CA 1
ATOM 619 C C . LEU A 1 84 ? -11.476 -12.709 7.441 1.00 89.19 84 LEU A C 1
ATOM 621 O O . LEU A 1 84 ? -11.635 -12.284 8.587 1.00 89.19 84 LEU A O 1
ATOM 625 N N . ILE A 1 85 ? -10.876 -11.990 6.486 1.00 86.12 85 ILE A N 1
ATOM 626 C CA . ILE A 1 85 ? -10.375 -10.622 6.702 1.00 86.12 85 ILE A CA 1
ATOM 627 C C . ILE A 1 85 ? -11.525 -9.696 7.118 1.00 86.12 85 ILE A C 1
ATOM 629 O O . ILE A 1 85 ? -11.417 -8.974 8.111 1.00 86.12 85 ILE A O 1
ATOM 633 N N . TRP A 1 86 ? -12.651 -9.747 6.401 1.00 85.00 86 TRP A N 1
ATOM 634 C CA . TRP A 1 86 ? -13.817 -8.914 6.703 1.00 85.00 86 TRP A CA 1
ATOM 635 C C . TRP A 1 86 ? -14.510 -9.297 8.012 1.00 85.00 86 TRP A C 1
ATOM 637 O O . TRP A 1 86 ? -14.949 -8.413 8.748 1.00 85.00 86 TRP A O 1
ATOM 647 N N . ALA A 1 87 ? -14.564 -10.585 8.354 1.00 90.12 87 ALA A N 1
ATOM 648 C CA . ALA A 1 87 ? -15.093 -11.038 9.637 1.00 90.12 87 ALA A CA 1
ATOM 649 C C . ALA A 1 87 ? -14.247 -10.514 10.811 1.00 90.12 87 ALA A C 1
ATOM 651 O O . ALA A 1 87 ? -14.791 -9.940 11.757 1.00 90.12 87 ALA A O 1
ATOM 652 N N . ALA A 1 88 ? -12.918 -10.637 10.729 1.00 85.06 88 ALA A N 1
ATOM 653 C CA . ALA A 1 88 ? -12.005 -10.092 11.733 1.00 85.06 88 ALA A CA 1
ATOM 654 C C . ALA A 1 88 ? -12.157 -8.566 11.872 1.00 85.06 88 ALA A C 1
ATOM 656 O O . ALA A 1 88 ? -12.223 -8.047 12.990 1.00 85.06 88 ALA A O 1
ATOM 657 N N . LEU A 1 89 ? -12.295 -7.854 10.748 1.00 81.31 89 LEU A N 1
ATOM 658 C CA . LEU A 1 89 ? -12.535 -6.412 10.730 1.00 81.31 89 LEU A CA 1
ATOM 659 C C . LEU A 1 89 ? -13.859 -6.027 11.395 1.00 81.31 89 LEU A C 1
ATOM 661 O O . LEU A 1 89 ? -13.894 -5.076 12.179 1.00 81.31 89 LEU A O 1
ATOM 665 N N . ALA A 1 90 ? -14.944 -6.746 11.100 1.00 85.00 90 ALA A N 1
ATOM 666 C CA . ALA A 1 90 ? -16.256 -6.488 11.684 1.00 85.00 90 ALA A CA 1
ATOM 667 C C . ALA A 1 90 ? -16.223 -6.668 13.208 1.00 85.00 90 ALA A C 1
ATOM 669 O O . ALA A 1 90 ? 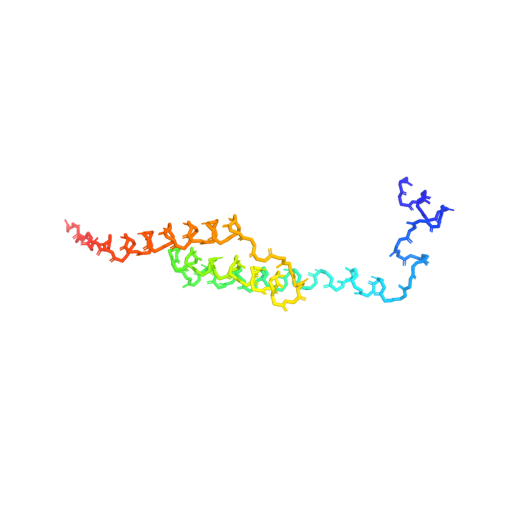-16.702 -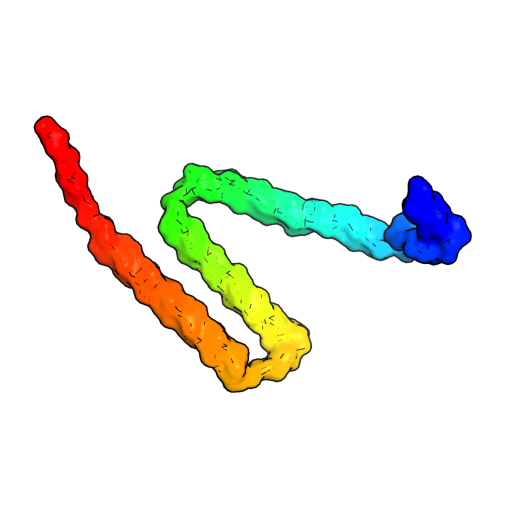5.802 13.941 1.00 85.00 90 ALA A O 1
ATOM 670 N N . ILE A 1 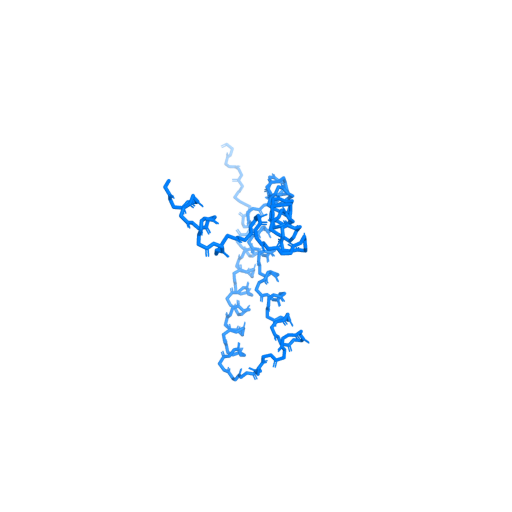91 ? -15.580 -7.739 13.687 1.00 86.12 91 ILE A N 1
ATOM 671 C CA . ILE A 1 91 ? -15.394 -8.008 15.119 1.00 86.12 91 ILE A CA 1
ATOM 672 C C . ILE A 1 91 ? -14.560 -6.902 15.778 1.00 86.12 91 ILE A C 1
ATOM 674 O O . ILE A 1 91 ? -14.959 -6.360 16.812 1.00 86.12 91 ILE A O 1
ATOM 678 N N . TYR A 1 92 ? -13.422 -6.535 15.181 1.00 78.94 92 TYR A N 1
ATOM 679 C CA . TYR A 1 92 ? -12.545 -5.492 15.715 1.00 78.94 92 TYR A CA 1
ATOM 680 C C . TYR A 1 92 ? -13.247 -4.131 15.775 1.00 78.94 92 TYR A C 1
ATOM 682 O O . TYR A 1 92 ? -13.230 -3.464 16.811 1.00 78.94 92 TYR A O 1
ATOM 690 N N . SER A 1 93 ? -13.926 -3.750 14.691 1.00 78.94 93 SER A N 1
ATOM 691 C CA . SER A 1 93 ? -14.692 -2.505 14.612 1.00 78.94 93 SER A CA 1
ATOM 692 C C . SER A 1 93 ? -15.792 -2.480 15.671 1.00 78.94 93 SER A C 1
ATOM 694 O O . SER A 1 93 ? -15.905 -1.514 16.422 1.00 78.94 93 SER A O 1
ATOM 696 N N . TRP A 1 94 ? -16.559 -3.565 15.808 1.00 82.88 94 TRP A N 1
ATOM 697 C CA . TRP A 1 94 ? -17.613 -3.679 16.817 1.00 82.88 94 TRP A CA 1
ATOM 698 C C . TRP A 1 94 ? -17.080 -3.533 18.249 1.00 82.88 94 TRP A C 1
ATOM 700 O O . TRP A 1 94 ? -17.636 -2.776 19.048 1.00 82.88 94 TRP A O 1
ATOM 710 N N . SER A 1 95 ? -15.970 -4.207 18.564 1.00 77.88 95 SER A N 1
ATOM 711 C CA . SER A 1 95 ? -15.292 -4.102 19.863 1.00 77.88 95 SER A CA 1
ATOM 712 C C . SER A 1 95 ? -14.831 -2.670 20.151 1.00 77.88 95 SER A C 1
ATOM 714 O O . SER A 1 95 ? -15.082 -2.130 21.228 1.00 77.88 95 SER A O 1
ATOM 716 N N . MET A 1 96 ? -14.240 -2.006 19.158 1.00 71.38 96 MET A N 1
ATOM 717 C CA . MET A 1 96 ? -13.781 -0.624 19.255 1.00 71.38 96 MET A CA 1
ATOM 718 C C . MET A 1 96 ? -14.924 0.372 19.520 1.00 71.38 96 MET A C 1
ATOM 720 O O . MET A 1 96 ? -14.742 1.318 20.290 1.00 71.38 96 MET A O 1
ATOM 724 N N . PHE A 1 97 ? -16.100 0.184 18.909 1.00 72.50 97 PHE A N 1
ATOM 725 C CA . PHE A 1 97 ? -17.267 1.032 19.180 1.00 72.50 97 PHE A CA 1
ATOM 726 C C . PHE A 1 97 ? -17.843 0.798 20.584 1.00 72.50 97 PHE A C 1
ATOM 728 O O . PHE A 1 97 ? -18.264 1.759 21.228 1.00 72.50 97 PHE A O 1
ATOM 735 N N . ARG A 1 98 ? -17.813 -0.446 21.086 1.00 73.44 98 ARG A N 1
ATOM 736 C CA . ARG A 1 98 ? -18.286 -0.809 22.436 1.00 73.44 98 ARG A CA 1
ATOM 737 C C . ARG A 1 98 ? -17.328 -0.413 23.562 1.00 73.44 98 ARG A C 1
ATOM 739 O O . ARG A 1 98 ? -17.792 -0.016 24.621 1.00 73.44 98 ARG A O 1
ATOM 746 N N . GLY A 1 99 ? -16.016 -0.478 23.343 1.00 60.78 99 GLY A N 1
ATOM 747 C CA . GLY A 1 99 ? -14.982 -0.210 24.353 1.00 60.78 99 GLY A CA 1
ATOM 748 C C . GLY A 1 99 ? -14.767 1.266 24.711 1.00 60.78 99 GLY A C 1
ATOM 749 O O . GLY A 1 99 ? -13.819 1.589 25.422 1.00 60.78 99 GLY A O 1
ATOM 750 N N . ARG A 1 100 ? -15.621 2.187 24.242 1.00 58.03 100 ARG A N 1
ATOM 751 C CA . ARG A 1 100 ? -15.577 3.615 24.606 1.00 58.03 100 ARG A CA 1
ATOM 752 C C . ARG A 1 100 ? -16.223 3.880 25.969 1.00 58.03 100 ARG A C 1
ATOM 754 O O . ARG A 1 100 ? -16.943 4.866 26.118 1.00 58.03 100 ARG A O 1
ATOM 761 N N . GLU A 1 101 ? -15.958 3.028 26.957 1.00 56.91 101 GLU A N 1
ATOM 762 C CA . GLU A 1 101 ? -16.231 3.367 28.350 1.00 56.91 101 GLU A CA 1
ATOM 763 C C . GLU A 1 101 ? -15.392 4.599 28.694 1.00 56.91 101 GLU A C 1
ATOM 765 O O . GLU A 1 101 ? -14.164 4.558 28.802 1.00 56.91 101 GLU A O 1
ATOM 770 N N . ILE A 1 102 ? -16.073 5.740 28.771 1.00 59.34 102 ILE A N 1
ATOM 771 C CA . ILE A 1 102 ? -15.523 6.998 29.251 1.00 59.34 102 ILE A CA 1
ATOM 772 C C . ILE A 1 102 ? -15.104 6.723 30.691 1.00 59.34 102 ILE A C 1
ATOM 774 O O . ILE A 1 102 ? -15.954 6.712 31.575 1.00 59.34 102 ILE A O 1
ATOM 778 N N . ARG A 1 103 ? -13.813 6.464 30.939 1.00 60.62 103 ARG A N 1
ATOM 779 C CA . ARG A 1 103 ? -13.290 6.478 32.307 1.00 60.62 103 ARG A CA 1
ATOM 780 C C . ARG A 1 103 ? -13.543 7.888 32.848 1.00 60.62 103 ARG A C 1
ATOM 782 O O . ARG A 1 103 ? -12.957 8.830 32.306 1.00 60.62 103 ARG A O 1
ATOM 789 N N . PRO A 1 104 ? -14.427 8.066 33.848 1.00 54.97 104 PRO A N 1
ATOM 790 C CA . PRO A 1 104 ? -14.621 9.374 34.437 1.00 54.97 104 PRO A CA 1
ATOM 791 C C . PRO A 1 104 ? -13.297 9.773 35.079 1.00 54.97 104 PRO A C 1
ATOM 793 O O . PRO A 1 104 ? -12.683 8.976 35.791 1.00 54.97 104 PRO A O 1
ATOM 796 N N . ALA A 1 105 ? -12.828 10.981 34.762 1.00 65.81 105 ALA A N 1
ATOM 797 C CA . ALA A 1 105 ? -11.650 11.550 35.393 1.00 65.81 105 ALA A CA 1
ATOM 798 C C . ALA A 1 105 ? -11.871 11.522 36.911 1.00 65.81 105 ALA A C 1
ATOM 800 O O . ALA A 1 105 ? -12.788 12.171 37.419 1.00 65.81 105 ALA A O 1
ATOM 801 N N . MET A 1 106 ? -11.080 10.703 37.608 1.00 68.69 106 MET A N 1
ATOM 802 C CA . MET A 1 106 ? -11.054 10.704 39.065 1.00 68.69 106 MET A CA 1
ATOM 803 C C . MET A 1 106 ? -10.547 12.086 39.494 1.00 68.69 106 MET A C 1
ATOM 805 O O . MET A 1 106 ? -9.488 12.513 39.030 1.00 68.69 106 MET A O 1
ATOM 809 N N . ARG A 1 107 ? -11.381 12.793 40.264 1.00 63.12 107 ARG A N 1
ATOM 810 C CA . ARG A 1 107 ? -11.112 14.121 40.828 1.00 63.12 107 ARG A CA 1
ATOM 811 C C . ARG A 1 107 ? -10.010 14.073 41.874 1.00 63.12 107 ARG A C 1
ATOM 813 O O . ARG A 1 107 ? -9.946 13.046 42.584 1.00 63.12 107 ARG A O 1
#

pLDDT: mean 82.05, std 8.83, range [54.97, 95.81]

Radius of gyration: 22.45 Å; chains: 1; bounding box: 50×35×65 Å

Secondary structure (DSSP, 8-state):
-HHHHHHHTT--SSSSS-HHHHHHHHHHHHHHHHHHHHHHHHHTTS-HHHHHHHHTHHHHHHHHIIIIIS-----HHHHHHHHHHHHHHHHHHHHHHHT--------

Foldseek 3Di:
DVQVVCVVVLVDQCVNHDPVSNVVVVVVCCVPVVVVVVCVVVVVVDDPLVVVLVVVVVVVVVVCCCCVVVVPPPDPVVVVVNVVSVVVSVVSNVCVVVPPPPPPPDD

Sequence (107 aa):
GYIIYLIVTGQDHFVASSLSDTALLIGCGPVTAIPLLLFGFGAKLLRLSTIGIMQYIAPTIVFLIAVLIFGEPFGSTQAIAFGLIWAALAIYSWSMFRGREIRPAMR

=== Feature glossary ===
Feature key, reading from the visual/contextual features back to the raw sequence:

Rendered structure images. Six rendered views show the 3D structure from the faces of a cube — i.e. along ±x, ±y, ±z. Rendering representation is drawn randomly per protein from cartoon (secondary-structure ribbons), sticks (backbone bonds), or molecular surface; coloring is either N→C rainbow (blue at the N-terminus through red at the C-terminus) or one color per chain.

Contact-map, Ramachandran, and PAE plots. The contact map is a binary N×N matrix image: pixel (i, j) is dark where Cα_i and Cα_j are within 8 Å and |i−j|>4. Because the |i−j|>4 filter removes local helical contacts, off-diagonal stripes parallel to the main diagonal indicate parallel β-sheets; stripes perpendicular to it indicate antiparallel β-sheets. The Ramachandran plot scatters every residue's (φ, ψ) pair against the sterically allowed regions. The PAE heatmap renders the predicted-aligned-error matrix.

InterPro / GO / CATH / organism. Database cross-references. InterPro integrates a dozen domain/family signature databases into unified entries with residue-range hits. GO terms attach function/process/location labels with evidence codes. CATH codes position the fold in a four-level structural taxonomy. Organism is the NCBI-taxonomy species name.

Nearest PDB structures. The Foldseek neighbor list gives the closest experimentally determined structures in the PDB, ranked by structural alignment. TM-score near 1 means near-identical fold; near 0.3 means only rough topology match. This is how one finds what a novel AlphaFold prediction most resembles in the solved-structure universe.

Predicted aligned error. PAE(i, j) answers: if I align the predicted and true structures on residue i, how far off (in Å) do I expect residue j to be? A block-diagonal PAE matrix with low values on the blocks and high values off-diagonal is the signature of a multi-domain protein with confidently predicted domains but uncertain inter-domain orientation.

Solvent-accessible surface area. Accessible surface area quantifies burial. A residue with SASA near zero is packed into the hydrophobic core; one with SASA >100 Å² sits on the surface. Computed here via the Shrake–Rupley numerical algorithm with a 1.4 Å probe.

B-factor. B-factor (Debye–Waller factor) reflects atomic displacement in the crystal lattice. It is an experimental observable (units Å²), not a prediction; low values mean the atom is pinned down, high values mean it moves or is heterogeneous across the crystal.

pLDDT. For AlphaFold models, the B-factor field carries pLDDT — the model's own estimate of local accuracy on a 0–100 scale. Regions with pLDDT<50 should be treated as essentially unmodeled; they often correspond to intrinsically disordered segments.

Backbone torsions (φ/ψ). φ (phi) and ψ (psi) are the two rotatable backbone dihedrals per residue: φ is the C(i-1)–N–Cα–C torsion, ψ is the N–Cα–C–N(i+1) torsion, both in degrees on (−180°, 180°]. α-helical residues cluster near (−60°, −45°); β-strand residues near (−120°, +130°). A Ramachandran plot is simply a scatter of (φ, ψ) for every residue.

Radius of gyration, Cα contacts, bounding box. Radius of gyration (Rg) is the root-mean-square distance of Cα atoms from their centroid — a single number for overall size and compactness. A globular domain of N residues has Rg ≈ 2.2·N^0.38 Å; an extended or disordered chain has a much larger Rg. The Cα contact count is the number of residue pairs whose Cα atoms are within 8 Å and are more than four positions apart in sequence — a standard proxy for tertiary packing density. The bounding box is the smallest axis-aligned box enclosing all Cα atoms.

Secondary structure (3-state, P-SEA). Three-state secondary structure (P-SEA) collapses the eight DSSP classes into helix (a), strand (b), and coil (c). P-SEA assigns these from Cα geometry alone — distances and angles — without requiring backbone oxygens, so it works on any Cα trace.

Secondary structure (8-state, DSSP). DSSP 8-state secondary structure assigns each residue one of H (α-helix), G (3₁₀-helix), I (π-helix), E (extended β-strand), B (isolated β-bridge), T (hydrogen-bonded turn), S (bend), or '-' (coil). The assignment is computed from backbone hydrogen-bond geometry via the Kabsch–Sander algorithm.

Foldseek 3Di. A 3Di character summarizes, for each residue, the relative orientation of the Cα frame of its nearest spatial neighbor. Because it encodes fold topology rather than chemistry, 3Di alignments detect remote structural similarity that sequence alignment misses.

mmCIF coordinates. The mmCIF block holds the 3D Cartesian coordinates of each backbone atom (N, Cα, C, O) in ångströms. mmCIF is the PDB's canonical archive format — a tagged-loop text representation of the atomic model.

Sequence. Sequence gives the chain of amino acids in standard one-letter code (A=alanine, C=cysteine, …, Y=tyrosine), read N→C. It is the only feature that is directly encoded by the gene; all structural features are derived from the folded form of this sequence.